Protein AF-R7VH57-F1 (afdb_monomer)

pLDDT: mean 89.69, std 6.31, range [60.19, 97.0]

Foldseek 3Di:
DWKADPVLFIAFADPDDDDDPPWFFDADDDDCRVVVNVCRVVVRVVVSVVVRVVVRVVVRCCTHPVVRVCSVPDDQWAADPLQAIWGFGWPTGWDDDDVDIHTHTQLAGDHHVGRDGDPDDFDDDDDDDPDDDPDDDDDTCNNVVRRVVRCVVVVVPDDDDDD

Structure (mmCIF, N/CA/C/O backbone):
data_AF-R7VH57-F1
#
_entry.id   AF-R7VH57-F1
#
loop_
_atom_site.group_PDB
_atom_site.id
_atom_site.type_symbol
_atom_site.label_atom_id
_atom_site.label_alt_id
_atom_site.label_comp_id
_atom_site.label_asym_id
_atom_site.label_entity_id
_atom_site.label_seq_id
_atom_site.pdbx_PDB_ins_code
_atom_site.Cartn_x
_atom_site.Cartn_y
_atom_site.Cartn_z
_atom_site.occupancy
_atom_site.B_iso_or_equiv
_atom_site.auth_seq_id
_atom_site.auth_comp_id
_atom_site.auth_asym_id
_atom_site.auth_atom_id
_atom_site.pdbx_PDB_model_num
ATOM 1 N N . GLY A 1 1 ? -5.227 5.529 8.042 1.00 82.25 1 GLY A N 1
ATOM 2 C CA . GLY A 1 1 ? -4.887 5.935 6.671 1.00 82.25 1 GLY A CA 1
ATOM 3 C C . GLY A 1 1 ? -3.899 4.963 6.070 1.00 82.25 1 GLY A C 1
ATOM 4 O O . GLY A 1 1 ? -3.308 4.185 6.815 1.00 82.25 1 GLY A O 1
ATOM 5 N N . ILE A 1 2 ? -3.761 5.018 4.747 1.00 87.50 2 ILE A N 1
ATOM 6 C CA . ILE A 1 2 ? -2.702 4.343 3.990 1.00 87.50 2 ILE A CA 1
ATOM 7 C C . ILE A 1 2 ? -1.736 5.426 3.499 1.00 87.50 2 ILE A C 1
ATOM 9 O O . ILE A 1 2 ? -2.198 6.503 3.128 1.00 87.50 2 ILE A O 1
ATOM 13 N N . ASP A 1 3 ? -0.435 5.159 3.520 1.00 89.19 3 ASP A N 1
ATOM 14 C CA . ASP A 1 3 ? 0.602 6.115 3.117 1.00 89.19 3 ASP A CA 1
ATOM 15 C C . ASP A 1 3 ? 1.681 5.442 2.246 1.00 89.19 3 ASP A C 1
ATOM 17 O O . ASP A 1 3 ? 1.766 4.212 2.170 1.00 89.19 3 ASP A O 1
ATOM 21 N N . SER A 1 4 ? 2.485 6.256 1.562 1.00 87.88 4 SER A N 1
ATOM 22 C CA . SER A 1 4 ? 3.548 5.852 0.638 1.00 87.88 4 SER A CA 1
ATOM 23 C C . SER A 1 4 ? 4.911 6.376 1.116 1.00 87.88 4 SER A C 1
ATOM 25 O O . SER A 1 4 ? 5.401 7.391 0.611 1.00 87.88 4 SER A O 1
ATOM 27 N N . PRO A 1 5 ? 5.555 5.709 2.091 1.00 82.88 5 PRO A N 1
ATOM 28 C CA . PRO A 1 5 ? 6.864 6.118 2.591 1.00 82.88 5 PRO A CA 1
ATOM 29 C C . PRO A 1 5 ? 7.983 5.876 1.566 1.00 82.88 5 PRO A C 1
ATOM 31 O O . PRO A 1 5 ? 7.861 5.064 0.650 1.00 82.88 5 PRO A O 1
ATOM 34 N N . ALA A 1 6 ? 9.149 6.487 1.802 1.00 79.94 6 ALA A N 1
ATOM 35 C CA . ALA A 1 6 ? 10.337 6.360 0.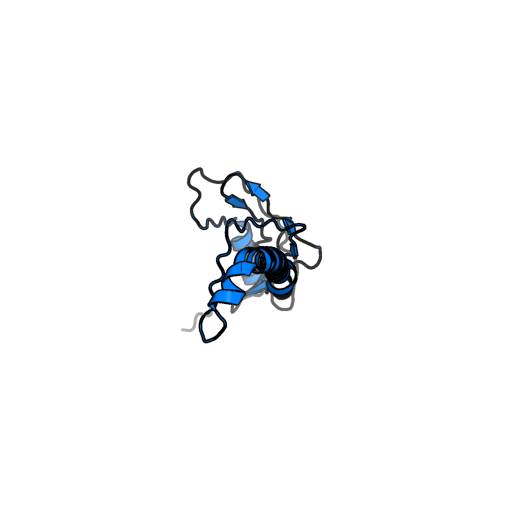945 1.00 79.94 6 ALA A CA 1
ATOM 36 C C . ALA A 1 6 ? 10.835 4.913 0.731 1.00 79.94 6 ALA A C 1
ATOM 38 O O . ALA A 1 6 ? 11.574 4.654 -0.217 1.00 79.94 6 ALA A O 1
ATOM 39 N N . SER A 1 7 ? 10.425 3.964 1.583 1.00 78.38 7 SER A N 1
ATOM 40 C CA . SER A 1 7 ? 10.737 2.537 1.413 1.00 78.38 7 SER A CA 1
ATOM 41 C C . SER A 1 7 ? 10.124 1.925 0.145 1.00 78.38 7 SER A C 1
ATOM 43 O O . SER A 1 7 ? 10.595 0.892 -0.320 1.00 78.38 7 SER A O 1
ATOM 45 N N . GLY A 1 8 ? 9.082 2.547 -0.420 1.00 82.38 8 GLY A N 1
ATOM 46 C CA . GLY A 1 8 ? 8.336 2.027 -1.564 1.00 82.38 8 GLY A CA 1
ATOM 47 C C . GLY A 1 8 ? 7.223 1.042 -1.204 1.00 82.38 8 GLY A C 1
ATOM 48 O O . GLY A 1 8 ? 6.346 0.805 -2.032 1.00 82.38 8 GLY A O 1
ATOM 49 N N . HIS A 1 9 ? 7.225 0.504 0.017 1.00 89.62 9 HIS A N 1
ATOM 50 C CA . HIS A 1 9 ? 6.159 -0.354 0.525 1.00 89.62 9 HIS A CA 1
ATOM 51 C C . HIS A 1 9 ? 5.049 0.496 1.158 1.00 89.62 9 HIS A C 1
ATOM 53 O O . HIS A 1 9 ? 5.364 1.373 1.968 1.00 89.62 9 HIS A O 1
ATOM 59 N N . PRO A 1 10 ? 3.766 0.244 0.841 1.00 91.69 10 PRO A N 1
ATOM 60 C CA . PRO A 1 10 ? 2.657 0.943 1.478 1.00 91.69 10 PRO A CA 1
ATOM 61 C C . PRO A 1 10 ? 2.650 0.734 2.996 1.00 91.69 10 PRO A C 1
ATOM 63 O O . PRO A 1 10 ? 3.014 -0.332 3.492 1.00 91.69 10 PRO A O 1
ATOM 66 N N . THR A 1 11 ? 2.169 1.720 3.744 1.00 93.44 11 THR A N 1
ATOM 67 C CA . THR A 1 11 ? 1.918 1.586 5.187 1.00 93.44 11 THR A CA 1
ATOM 68 C C . THR A 1 11 ? 0.450 1.809 5.493 1.00 93.44 11 THR A C 1
ATOM 70 O O . THR A 1 11 ? -0.250 2.493 4.754 1.00 93.44 11 THR A O 1
ATOM 73 N N . ILE A 1 12 ? -0.033 1.223 6.588 1.00 94.06 12 ILE A N 1
ATOM 74 C CA . ILE A 1 12 ? -1.401 1.412 7.071 1.00 94.06 12 ILE A CA 1
ATOM 75 C C . ILE A 1 12 ? -1.393 1.595 8.583 1.00 94.06 12 ILE A C 1
ATOM 77 O O . ILE A 1 12 ? -0.627 0.946 9.293 1.00 94.06 12 ILE A O 1
ATOM 81 N N . ALA A 1 13 ? -2.262 2.473 9.072 1.00 94.69 13 ALA A N 1
ATOM 82 C CA . ALA A 1 13 ? -2.513 2.632 10.497 1.00 94.69 13 ALA A CA 1
ATOM 83 C C . ALA A 1 13 ? -3.948 3.104 10.760 1.00 94.69 13 ALA A C 1
ATOM 85 O O . ALA A 1 13 ? -4.513 3.878 9.983 1.00 94.69 13 ALA A O 1
ATOM 86 N N . SER A 1 14 ? -4.519 2.696 11.888 1.00 94.38 14 SER A N 1
ATOM 87 C CA . SER A 1 14 ? -5.725 3.273 12.477 1.00 94.38 14 SER A CA 1
ATOM 88 C C . SER A 1 14 ? -5.384 3.919 13.814 1.00 94.38 14 SER A C 1
ATOM 90 O O . SER A 1 14 ? -4.790 3.280 14.686 1.00 94.38 14 SER A O 1
ATOM 92 N N . SER A 1 15 ? -5.766 5.186 13.973 1.00 90.19 15 SER A N 1
ATOM 93 C CA . SER A 1 15 ? -5.544 5.966 15.194 1.00 90.19 15 SER A CA 1
ATOM 94 C C . SER A 1 15 ? -6.604 5.715 16.264 1.00 90.19 15 SER A C 1
ATOM 96 O O . SER A 1 15 ? -6.349 5.949 17.443 1.00 90.19 15 SER A O 1
ATOM 98 N N . SER A 1 16 ? -7.789 5.243 15.878 1.00 91.56 16 SER A N 1
ATOM 99 C CA . SER A 1 16 ? -8.896 5.024 16.800 1.00 91.56 16 SER A CA 1
ATOM 100 C C . SER A 1 16 ? -9.738 3.813 16.409 1.00 91.56 16 SER A C 1
ATOM 102 O O . SER A 1 16 ? -9.693 3.306 15.286 1.00 91.56 16 SER A O 1
ATOM 104 N N . CYS A 1 17 ? -10.489 3.324 17.389 1.00 93.44 17 CYS A N 1
ATOM 105 C CA . CYS A 1 17 ? -11.549 2.350 17.214 1.00 93.44 17 CYS A CA 1
ATOM 106 C C . CYS A 1 17 ? -12.719 2.768 18.099 1.00 93.44 17 CYS A C 1
ATOM 108 O O . CYS A 1 17 ? -12.528 3.265 19.210 1.00 93.44 17 CYS A O 1
ATOM 110 N N . THR A 1 18 ? -13.934 2.598 17.596 1.00 91.88 18 THR A N 1
ATOM 111 C CA . THR A 1 18 ? -15.157 2.837 18.355 1.00 91.88 18 THR A CA 1
ATOM 112 C C . THR A 1 18 ? -16.115 1.703 18.070 1.00 91.88 18 THR A C 1
ATOM 114 O O . THR A 1 18 ? -16.336 1.349 16.913 1.00 91.88 18 THR A O 1
ATOM 117 N N . ASP A 1 19 ? -16.677 1.136 19.129 1.00 88.88 19 ASP A N 1
ATOM 118 C CA . ASP A 1 19 ? -17.590 0.014 19.047 1.00 88.88 19 ASP A CA 1
ATOM 119 C C . ASP A 1 19 ? -18.877 0.281 19.849 1.00 88.88 19 ASP A C 1
ATOM 121 O O . ASP A 1 19 ? -18.876 0.820 20.966 1.00 88.88 19 ASP A O 1
ATOM 125 N N . ASP A 1 20 ? -20.016 -0.123 19.282 1.00 89.62 20 ASP A N 1
ATOM 126 C CA . ASP A 1 20 ? -21.314 -0.033 19.952 1.00 89.62 20 ASP A CA 1
ATOM 127 C C . ASP A 1 20 ? -21.932 -1.412 20.205 1.00 89.62 20 ASP A C 1
ATOM 129 O O . ASP A 1 20 ? -22.810 -1.896 19.493 1.00 89.62 20 ASP A O 1
ATOM 133 N N . LEU A 1 21 ? -21.480 -2.063 21.278 1.00 88.31 21 LEU A N 1
ATOM 134 C CA . LEU A 1 21 ? -22.169 -3.230 21.825 1.00 88.31 21 LEU A CA 1
ATOM 135 C C . LEU A 1 21 ? -23.420 -2.807 22.603 1.00 88.31 21 LEU A C 1
ATOM 137 O O . LEU A 1 21 ? -23.331 -2.422 23.768 1.00 88.31 21 LEU A O 1
ATOM 141 N N . GLN A 1 22 ? -24.605 -2.935 22.009 1.00 87.88 22 GLN A N 1
ATOM 142 C CA . GLN A 1 22 ? -25.849 -2.478 22.641 1.00 87.88 22 GLN A CA 1
ATOM 143 C C . GLN A 1 22 ? -26.240 -3.305 23.877 1.00 87.88 22 GLN A C 1
ATOM 145 O O . GLN A 1 22 ? -26.367 -2.751 24.975 1.00 87.88 22 GLN A O 1
ATOM 150 N N . LYS A 1 23 ? -26.368 -4.633 23.755 1.00 89.50 23 LYS A N 1
ATOM 151 C CA . LYS A 1 23 ? -26.863 -5.499 24.839 1.00 89.50 23 LYS A CA 1
ATOM 152 C C . LYS A 1 23 ? -26.055 -6.783 24.979 1.00 89.50 23 LYS A C 1
ATOM 154 O O . LYS A 1 23 ? -25.843 -7.498 24.010 1.00 89.50 23 LYS A O 1
ATOM 159 N N . VAL A 1 24 ? -25.709 -7.115 26.221 1.00 91.31 24 VAL A N 1
ATOM 160 C CA . VAL A 1 24 ? -25.174 -8.424 26.615 1.00 91.31 24 VAL A CA 1
ATOM 161 C C . VAL A 1 24 ? -26.191 -9.073 27.546 1.00 91.31 24 VAL A C 1
ATOM 163 O O . VAL A 1 24 ? -26.643 -8.447 28.503 1.00 91.31 24 VAL A O 1
ATOM 166 N N . LYS A 1 25 ? -26.598 -10.308 27.246 1.00 91.38 25 LYS A N 1
ATOM 167 C CA . LYS A 1 25 ? -27.475 -11.109 28.109 1.00 91.38 25 LYS A CA 1
ATOM 168 C C . LYS A 1 25 ? -26.669 -12.281 28.647 1.00 91.38 25 LYS A C 1
ATOM 170 O O . LYS A 1 25 ? -26.127 -13.055 27.868 1.00 91.38 25 LYS A O 1
ATOM 175 N N . VAL A 1 26 ? -26.622 -12.411 29.967 1.00 91.75 26 VAL A N 1
ATOM 176 C CA . VAL A 1 26 ? -25.975 -13.535 30.648 1.00 91.75 26 VAL A CA 1
ATOM 177 C C . VAL A 1 26 ? -27.062 -14.376 31.301 1.00 91.75 26 VAL A C 1
ATOM 179 O O . VAL A 1 26 ? -27.936 -13.841 31.986 1.00 91.75 26 VAL A O 1
ATOM 182 N N . LYS A 1 27 ? -27.021 -15.687 31.066 1.00 91.75 27 LYS A N 1
ATOM 183 C CA . LYS A 1 27 ? -27.933 -16.651 31.676 1.00 91.75 27 LYS A CA 1
ATOM 184 C C . LYS A 1 27 ? -27.109 -17.785 32.264 1.00 91.75 27 LYS A C 1
ATOM 186 O O . LYS A 1 27 ? -26.392 -18.467 31.541 1.00 91.75 27 LYS A O 1
ATOM 191 N N . PHE A 1 28 ? -27.204 -17.958 33.574 1.00 91.81 28 PHE A N 1
ATOM 192 C CA . PHE A 1 28 ? -26.546 -19.044 34.284 1.00 91.81 28 PHE A CA 1
ATOM 193 C C . PHE A 1 28 ? -27.443 -20.282 34.291 1.00 91.81 28 PHE A C 1
ATOM 195 O O . PHE A 1 28 ? -28.672 -20.176 34.377 1.00 91.81 28 PHE A O 1
ATOM 202 N N . HIS A 1 29 ? -26.819 -21.453 34.215 1.00 91.50 29 HIS A N 1
ATOM 203 C CA . HIS A 1 29 ? -27.464 -22.766 34.241 1.00 91.50 29 HIS A CA 1
ATOM 204 C C . HIS A 1 29 ? -26.832 -23.634 35.342 1.00 91.50 29 HIS A C 1
ATOM 206 O O . HIS A 1 29 ? -25.703 -23.372 35.752 1.00 91.50 29 HIS A O 1
ATOM 212 N N . GLY A 1 30 ? -27.562 -24.634 35.851 1.00 90.88 30 GLY A N 1
ATOM 213 C CA . GLY A 1 30 ? -27.101 -25.526 36.928 1.00 90.88 30 GLY A CA 1
ATOM 214 C C . GLY A 1 30 ? -27.649 -25.179 38.320 1.00 90.88 30 GLY A C 1
ATOM 215 O O . GLY A 1 30 ? -28.569 -24.371 38.449 1.00 90.88 30 GLY A O 1
ATOM 216 N N . GLY A 1 31 ? -27.091 -25.804 39.364 1.00 89.38 31 GLY A N 1
ATOM 217 C CA . GLY A 1 31 ? -27.670 -25.844 40.719 1.00 89.38 31 GLY A CA 1
ATOM 218 C C . GLY A 1 31 ? -28.008 -24.476 41.322 1.00 89.38 31 GLY A C 1
ATOM 219 O O . GLY A 1 31 ? -29.174 -24.157 41.531 1.00 89.38 31 GLY A O 1
ATOM 220 N N . ALA A 1 32 ? -27.007 -23.623 41.548 1.00 88.06 32 ALA A N 1
ATOM 221 C CA . ALA A 1 32 ? -27.204 -22.289 42.135 1.00 88.06 32 ALA A CA 1
ATOM 222 C C . ALA A 1 32 ? -27.565 -21.196 41.101 1.00 88.06 32 ALA A C 1
ATOM 224 O O . ALA A 1 32 ? -27.437 -20.002 41.371 1.00 88.06 32 ALA A O 1
ATOM 225 N N . SER A 1 33 ? -28.021 -21.575 39.900 1.00 88.69 33 SER A N 1
ATOM 226 C CA . SER A 1 33 ? -28.313 -20.619 38.819 1.00 88.69 33 SER A CA 1
ATOM 227 C C . SER A 1 33 ? -29.392 -19.595 39.174 1.00 88.69 33 SER A C 1
ATOM 229 O O . SER A 1 33 ? -29.324 -18.465 38.694 1.00 88.69 33 SER A O 1
ATOM 231 N N . TRP A 1 34 ? -30.349 -19.944 40.038 1.00 85.50 34 TRP A N 1
ATOM 232 C CA . TRP A 1 34 ? -31.364 -19.014 40.542 1.00 85.50 34 TRP A CA 1
ATOM 233 C C . TRP A 1 34 ? -30.732 -17.794 41.239 1.00 85.50 34 TRP A C 1
ATOM 235 O O . TRP A 1 34 ? -31.173 -16.669 41.016 1.00 85.50 34 TRP A O 1
ATOM 245 N N . LEU A 1 35 ? -29.653 -18.005 42.004 1.00 86.25 35 LEU A N 1
ATOM 246 C CA . LEU A 1 35 ? -28.943 -16.961 42.741 1.00 86.25 35 LEU A CA 1
ATOM 247 C C . LEU A 1 35 ? -28.034 -16.146 41.817 1.00 86.25 35 LEU A C 1
ATOM 249 O O . LEU A 1 35 ? -28.030 -14.919 41.868 1.00 86.25 35 LEU A O 1
ATOM 253 N N . TYR A 1 36 ? -27.290 -16.800 40.921 1.00 85.25 36 TYR A N 1
ATOM 254 C CA . TYR A 1 36 ? -26.408 -16.095 39.982 1.00 85.25 36 TYR A CA 1
ATOM 255 C C . TYR A 1 36 ? -27.183 -15.257 38.958 1.00 85.25 36 TYR A C 1
ATOM 257 O O . TYR A 1 36 ? -26.742 -14.170 38.578 1.00 85.25 36 TYR A O 1
ATOM 265 N N . ASN A 1 37 ? -28.368 -15.719 38.542 1.00 89.62 37 ASN A N 1
ATOM 266 C CA . ASN A 1 37 ? -29.245 -14.960 37.654 1.00 89.62 37 ASN A CA 1
ATOM 267 C C . ASN A 1 37 ? -29.801 -13.681 38.313 1.00 89.62 37 ASN A C 1
ATOM 269 O O . ASN A 1 37 ? -30.167 -12.768 37.578 1.00 89.62 37 ASN A O 1
ATOM 273 N N . LEU A 1 38 ? -29.784 -13.557 39.649 1.00 85.56 38 LEU A N 1
ATOM 274 C CA . LEU A 1 38 ? -30.148 -12.322 40.362 1.00 85.56 38 LEU A CA 1
ATOM 275 C C . LEU A 1 38 ? -29.140 -11.182 40.114 1.00 85.56 38 LEU A C 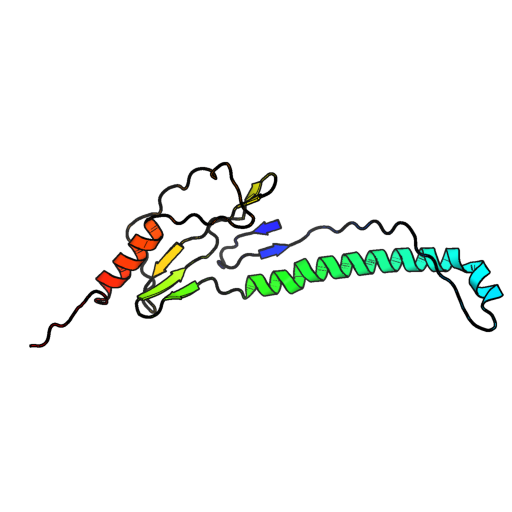1
ATOM 277 O O . LEU A 1 38 ? -29.510 -10.011 40.089 1.00 85.56 38 LEU A O 1
ATOM 281 N N . PHE A 1 39 ? -27.868 -11.521 39.878 1.00 86.81 39 PHE A N 1
ATOM 282 C CA . PHE A 1 39 ? -26.778 -10.561 39.650 1.00 86.81 39 PHE A CA 1
ATOM 283 C C . PHE A 1 39 ? -26.327 -10.487 38.181 1.00 86.81 39 PHE A C 1
ATOM 285 O O . PHE A 1 39 ? -25.315 -9.851 37.866 1.00 86.81 39 PHE A O 1
ATOM 292 N N . ASN A 1 40 ? -27.068 -11.109 37.258 1.00 88.81 40 ASN A N 1
ATOM 293 C CA . ASN A 1 40 ? -26.682 -11.221 35.849 1.00 88.81 40 ASN A CA 1
ATOM 294 C C . ASN A 1 40 ? -26.455 -9.867 35.160 1.00 88.81 40 ASN A C 1
ATOM 296 O O . ASN A 1 40 ? -25.575 -9.771 34.313 1.00 88.81 40 ASN A O 1
ATOM 300 N N . ASN A 1 41 ? -27.183 -8.818 35.542 1.00 88.50 41 ASN A N 1
ATOM 301 C CA . ASN A 1 41 ? -27.047 -7.482 34.968 1.00 88.50 41 ASN A CA 1
ATOM 302 C C . ASN A 1 41 ? -25.680 -6.861 35.283 1.00 88.50 41 ASN A C 1
ATOM 304 O O . ASN A 1 41 ? -25.080 -6.219 34.419 1.00 88.50 41 ASN A O 1
ATOM 308 N N . ASN A 1 42 ? -25.156 -7.086 36.492 1.00 88.31 42 ASN A N 1
ATOM 309 C CA . ASN A 1 42 ? -23.829 -6.605 36.879 1.00 88.31 42 ASN A CA 1
ATOM 310 C C . ASN A 1 42 ? -22.738 -7.353 36.106 1.00 88.31 42 ASN A C 1
ATOM 312 O O . ASN A 1 42 ? -21.825 -6.729 35.560 1.00 88.31 42 ASN A O 1
ATOM 316 N N . VAL A 1 43 ? -22.880 -8.677 35.979 1.00 89.94 43 VAL A N 1
ATOM 317 C CA . VAL A 1 43 ? -21.969 -9.506 35.176 1.00 89.94 43 VAL A CA 1
ATOM 318 C C . VAL A 1 43 ? -22.029 -9.109 33.701 1.00 89.94 43 VAL A C 1
ATOM 320 O O . VAL A 1 43 ? -20.990 -8.919 33.076 1.00 89.94 43 VAL A O 1
ATOM 323 N N . ALA A 1 44 ? -23.225 -8.902 33.151 1.00 92.44 44 ALA A N 1
ATOM 324 C CA . ALA A 1 44 ? -23.432 -8.483 31.771 1.00 92.44 44 ALA A CA 1
ATOM 325 C C . ALA A 1 44 ? -22.793 -7.121 31.474 1.00 92.44 44 ALA A C 1
ATOM 327 O O . ALA A 1 44 ? -22.188 -6.960 30.418 1.00 92.44 44 ALA A O 1
ATOM 328 N N . ARG A 1 45 ? -22.878 -6.154 32.399 1.00 90.88 45 ARG A N 1
ATOM 329 C CA . ARG A 1 45 ? -22.224 -4.843 32.252 1.00 90.88 45 ARG A CA 1
ATOM 330 C C . ARG A 1 45 ? -20.700 -4.966 32.258 1.00 90.88 45 ARG A C 1
ATOM 332 O O . ARG A 1 45 ? -20.045 -4.379 31.403 1.00 90.88 45 ARG A O 1
ATOM 339 N N . SER A 1 46 ? -20.142 -5.754 33.180 1.00 90.44 46 SER A N 1
ATOM 340 C CA . SER A 1 46 ? -18.695 -6.000 33.232 1.00 90.44 46 SER A CA 1
ATOM 341 C C . SER A 1 46 ? -18.197 -6.710 31.968 1.00 90.44 46 SER A C 1
ATOM 343 O O . SER A 1 46 ? -17.219 -6.280 31.359 1.00 90.44 46 SER A O 1
ATOM 345 N N . LEU A 1 47 ? -18.916 -7.746 31.524 1.00 91.00 47 LEU A N 1
ATOM 346 C CA . LEU A 1 47 ? -18.589 -8.495 30.315 1.00 91.00 47 LEU A CA 1
ATOM 347 C C . LEU A 1 47 ? -18.700 -7.617 29.068 1.00 91.00 47 LEU A C 1
ATOM 349 O O . LEU A 1 47 ? -17.819 -7.667 28.222 1.00 91.00 47 LEU A O 1
ATOM 353 N N . LYS A 1 48 ? -19.736 -6.772 28.982 1.00 92.88 48 LYS A N 1
ATOM 354 C CA . LYS A 1 48 ? -19.898 -5.791 27.904 1.00 92.88 48 LYS A CA 1
ATOM 355 C C . LYS A 1 48 ? -18.663 -4.902 27.791 1.00 92.88 48 LYS A C 1
ATOM 357 O O . LYS A 1 48 ? -18.089 -4.854 26.714 1.00 92.88 48 LYS A O 1
ATOM 362 N N . ASN A 1 49 ? -18.222 -4.271 28.879 1.00 89.88 49 ASN A N 1
ATOM 363 C CA . ASN A 1 49 ? -17.048 -3.391 28.851 1.00 89.88 49 ASN A CA 1
ATOM 364 C C . ASN A 1 49 ? -15.778 -4.139 28.419 1.00 89.88 49 ASN A C 1
ATOM 366 O O . ASN A 1 49 ? -15.060 -3.666 27.547 1.00 89.88 49 ASN A O 1
ATOM 370 N N . LYS A 1 50 ? -15.545 -5.349 28.947 1.00 92.44 50 LYS A N 1
ATOM 371 C CA . LYS A 1 50 ? -14.394 -6.167 28.529 1.00 92.44 50 LYS A CA 1
ATOM 372 C C . LYS A 1 50 ? -14.466 -6.592 27.062 1.00 92.44 50 LYS A C 1
ATOM 374 O O . LYS A 1 50 ? -13.438 -6.640 26.397 1.00 92.44 50 LYS A O 1
ATOM 379 N N . LEU A 1 51 ? -15.655 -6.925 26.560 1.00 93.31 51 LEU A N 1
ATOM 380 C CA . LEU A 1 51 ? -15.855 -7.273 25.154 1.00 93.31 51 LEU A CA 1
ATOM 381 C C . LEU A 1 51 ? -15.594 -6.072 24.247 1.00 93.31 51 LEU A C 1
ATOM 383 O O . LEU A 1 51 ? -14.959 -6.259 23.216 1.00 93.31 51 LEU A O 1
ATOM 387 N N . LYS A 1 52 ? -16.013 -4.865 24.647 1.00 91.44 52 LYS A N 1
ATOM 388 C CA . LYS A 1 52 ? -15.703 -3.634 23.909 1.00 91.44 52 LYS A CA 1
ATOM 389 C C . LYS A 1 52 ? -14.197 -3.448 23.736 1.00 91.44 52 LYS A C 1
ATOM 391 O O . LYS A 1 52 ? -13.695 -3.361 22.614 1.00 91.44 52 LYS A O 1
ATOM 396 N N . ASP A 1 53 ? -13.464 -3.516 24.847 1.00 90.56 53 ASP A N 1
ATOM 397 C CA . ASP A 1 53 ? -12.005 -3.388 24.844 1.00 90.56 53 ASP A CA 1
ATOM 398 C C . ASP A 1 53 ? -11.340 -4.474 23.990 1.00 90.56 53 ASP A C 1
ATOM 400 O O . ASP A 1 53 ? -10.423 -4.189 23.221 1.00 90.56 53 ASP A O 1
ATOM 404 N N . LEU A 1 54 ? -11.805 -5.724 24.091 1.00 94.12 54 LEU A N 1
ATOM 405 C CA . LEU A 1 54 ? -11.270 -6.836 23.304 1.00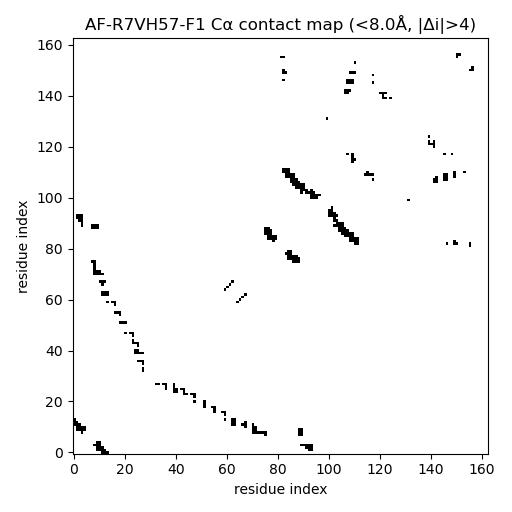 94.12 54 LEU A CA 1
ATOM 406 C C . LEU A 1 54 ? -11.534 -6.673 21.806 1.00 94.12 54 LEU A C 1
ATOM 408 O O . LEU A 1 54 ? -10.633 -6.946 21.014 1.00 94.12 54 LEU A O 1
ATOM 412 N N . LEU A 1 55 ? -12.729 -6.222 21.413 1.00 94.38 55 LEU A N 1
ATOM 413 C CA . LEU A 1 55 ? -13.070 -5.976 20.013 1.00 94.38 55 LEU A CA 1
ATOM 414 C C . LEU A 1 55 ? -12.173 -4.896 19.425 1.00 94.38 55 LEU A C 1
ATOM 416 O O . LEU A 1 55 ? -11.526 -5.135 18.406 1.00 94.38 55 LEU A O 1
ATOM 420 N N . CYS A 1 56 ? -12.068 -3.745 20.090 1.00 94.94 56 CYS A N 1
ATOM 421 C CA . CYS A 1 56 ? -11.222 -2.673 19.588 1.00 94.94 56 CYS A CA 1
ATOM 422 C C . CYS A 1 56 ? -9.741 -3.038 19.606 1.00 94.94 56 CYS A C 1
ATOM 424 O O . CYS A 1 56 ? -9.039 -2.768 18.634 1.00 94.94 56 CYS A O 1
ATOM 426 N N . LYS A 1 57 ? -9.264 -3.728 20.646 1.00 95.56 57 LYS A N 1
ATOM 427 C CA . LYS A 1 57 ? -7.894 -4.245 20.676 1.00 95.56 57 LYS A CA 1
ATOM 428 C C . LYS A 1 57 ? -7.631 -5.206 19.516 1.00 95.56 57 LYS A C 1
ATOM 430 O O . LYS A 1 57 ? -6.587 -5.109 18.881 1.00 95.56 57 LYS A O 1
ATOM 435 N N . SER A 1 58 ? -8.567 -6.107 19.219 1.00 95.94 58 SER A N 1
ATOM 436 C CA . SER A 1 58 ? -8.439 -7.049 18.105 1.00 95.94 58 SER A CA 1
ATOM 437 C C . SER A 1 58 ? -8.471 -6.344 16.749 1.00 95.94 58 SER A C 1
ATOM 439 O O . SER A 1 58 ? -7.677 -6.681 15.876 1.00 95.94 58 SER A O 1
ATOM 441 N N . ALA A 1 59 ? -9.356 -5.361 16.569 1.00 95.94 59 ALA A N 1
ATOM 442 C CA . ALA A 1 59 ? -9.457 -4.589 15.333 1.00 95.94 59 ALA A CA 1
ATOM 443 C C . ALA A 1 59 ? -8.191 -3.758 15.085 1.00 95.94 59 ALA A C 1
ATOM 445 O O . ALA A 1 59 ? -7.614 -3.810 14.001 1.00 95.94 59 ALA A O 1
ATOM 446 N N . LEU A 1 60 ? -7.713 -3.044 16.108 1.00 96.62 60 LEU A N 1
ATOM 447 C CA . LEU A 1 60 ? -6.477 -2.269 16.021 1.00 96.62 60 LEU A CA 1
ATOM 448 C C . LEU A 1 60 ? -5.267 -3.166 15.781 1.00 96.62 60 LEU A C 1
ATOM 450 O O . LEU A 1 60 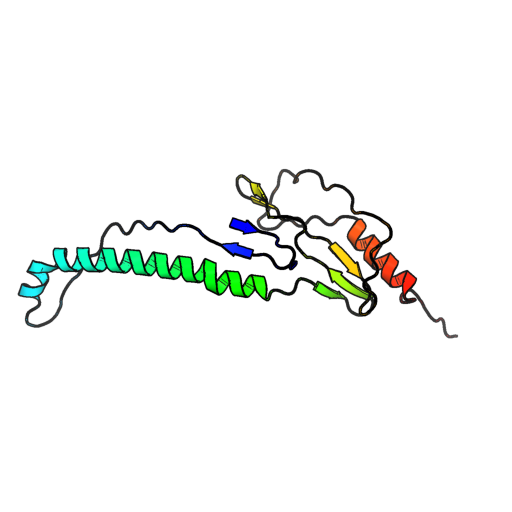? -4.414 -2.798 14.985 1.00 96.62 60 LEU A O 1
ATOM 454 N N . LYS A 1 61 ? -5.209 -4.352 16.395 1.00 97.00 61 LYS A N 1
ATOM 455 C CA . LYS A 1 61 ? -4.157 -5.336 16.124 1.00 97.00 61 LYS A CA 1
ATOM 456 C C . LYS A 1 61 ? -4.170 -5.793 14.663 1.00 97.00 61 LYS A C 1
ATOM 458 O O . LYS A 1 61 ? -3.136 -5.763 14.003 1.00 97.00 61 LYS A O 1
ATOM 463 N N . ALA A 1 62 ? -5.339 -6.154 14.136 1.00 96.94 62 ALA A N 1
ATOM 464 C CA . ALA A 1 62 ? -5.464 -6.597 12.750 1.00 96.94 62 ALA A CA 1
ATOM 465 C C . ALA A 1 62 ? -4.983 -5.527 11.751 1.00 96.94 62 ALA A C 1
ATOM 467 O O . ALA A 1 62 ? -4.349 -5.855 10.752 1.00 96.94 62 ALA A O 1
ATOM 468 N N . VAL A 1 63 ? -5.244 -4.244 12.028 1.00 96.94 63 VAL A N 1
ATOM 469 C CA . VAL A 1 63 ? -4.812 -3.137 11.159 1.00 96.94 63 VAL A CA 1
ATOM 470 C C . VAL A 1 63 ? -3.344 -2.769 11.392 1.00 96.94 63 VAL A C 1
ATOM 472 O O . VAL A 1 63 ? -2.546 -2.775 10.458 1.00 96.94 63 VAL A O 1
ATOM 475 N N . ASN A 1 64 ? -2.984 -2.441 12.630 1.00 96.88 64 ASN A N 1
ATOM 476 C CA . ASN A 1 64 ? -1.701 -1.822 12.967 1.00 96.88 64 ASN A CA 1
ATOM 477 C C . ASN A 1 64 ? -0.557 -2.832 13.099 1.00 96.88 64 ASN A C 1
ATOM 479 O O . ASN A 1 64 ? 0.601 -2.428 13.063 1.00 96.88 64 ASN A O 1
ATOM 483 N N . GLU A 1 65 ? -0.858 -4.124 13.252 1.00 96.38 65 GLU A N 1
ATOM 484 C CA . GLU A 1 65 ? 0.149 -5.186 13.297 1.00 96.38 65 GLU A CA 1
ATOM 485 C C . GLU A 1 65 ? 0.051 -6.074 12.057 1.00 96.38 65 GLU A C 1
ATOM 487 O O . GLU A 1 65 ? 0.973 -6.089 11.243 1.00 96.38 65 GLU A O 1
ATOM 492 N N . ASP A 1 66 ? -1.059 -6.793 11.880 1.00 96.75 66 ASP A N 1
ATOM 493 C CA . ASP A 1 66 ? -1.135 -7.849 10.864 1.00 96.75 66 ASP A CA 1
ATOM 494 C C . ASP A 1 66 ? -1.124 -7.274 9.439 1.00 96.75 66 ASP A C 1
ATOM 496 O O . ASP A 1 66 ? -0.282 -7.656 8.619 1.00 96.75 66 ASP A O 1
ATOM 500 N N . ALA A 1 67 ? -2.012 -6.319 9.142 1.00 95.69 67 ALA A N 1
ATOM 501 C CA . ALA A 1 67 ? -2.071 -5.669 7.835 1.00 95.69 67 ALA A CA 1
ATOM 502 C C . ALA A 1 67 ? -0.827 -4.809 7.570 1.00 95.69 67 ALA A C 1
ATOM 504 O O . ALA A 1 67 ? -0.242 -4.905 6.490 1.00 95.69 67 ALA A O 1
ATOM 505 N N . ALA A 1 68 ? -0.370 -4.036 8.560 1.00 95.06 68 ALA A N 1
ATOM 506 C CA . ALA A 1 68 ? 0.860 -3.251 8.454 1.00 95.06 68 ALA A CA 1
ATOM 507 C C . ALA A 1 68 ? 2.078 -4.123 8.117 1.00 95.06 68 ALA A C 1
ATOM 509 O O . ALA A 1 68 ? 2.835 -3.802 7.201 1.00 95.06 68 ALA A O 1
ATOM 510 N N . LYS A 1 69 ? 2.232 -5.275 8.782 1.00 95.69 69 LYS A N 1
ATOM 511 C CA . LYS A 1 69 ? 3.306 -6.229 8.489 1.00 95.69 69 LYS A CA 1
ATOM 512 C C . LYS A 1 69 ? 3.192 -6.800 7.080 1.00 95.69 69 LYS A C 1
ATOM 514 O O . LYS A 1 69 ? 4.205 -6.932 6.401 1.00 95.69 69 LYS A O 1
ATOM 519 N N . LYS A 1 70 ? 1.979 -7.138 6.634 1.00 94.75 70 LYS A N 1
ATOM 520 C CA . LYS A 1 70 ? 1.753 -7.666 5.281 1.00 94.75 70 LYS A CA 1
ATOM 521 C C . LYS A 1 70 ? 2.121 -6.657 4.202 1.00 94.75 70 LYS A C 1
ATOM 523 O O . LYS A 1 70 ? 2.809 -7.040 3.261 1.00 94.75 70 LYS A O 1
ATOM 528 N N . LEU A 1 71 ? 1.718 -5.396 4.356 1.00 92.31 71 LEU A N 1
ATOM 529 C CA . LEU A 1 71 ? 2.065 -4.336 3.408 1.00 92.31 71 LEU A CA 1
ATOM 530 C C . LEU A 1 71 ? 3.571 -4.045 3.398 1.00 92.31 71 LEU A C 1
ATOM 532 O O . LEU A 1 71 ? 4.148 -3.894 2.324 1.00 92.31 71 LEU A O 1
ATOM 536 N N . ALA A 1 72 ? 4.226 -4.080 4.563 1.00 91.44 72 ALA A N 1
ATOM 537 C CA . ALA A 1 72 ? 5.673 -3.890 4.675 1.00 91.44 72 ALA A CA 1
ATOM 538 C C . ALA A 1 72 ? 6.498 -4.987 3.974 1.00 91.44 72 ALA A C 1
ATOM 540 O O . ALA A 1 72 ? 7.626 -4.734 3.566 1.00 91.44 72 ALA A O 1
ATOM 541 N N . THR A 1 73 ? 5.956 -6.202 3.840 1.00 92.00 73 THR A N 1
ATOM 542 C CA . THR A 1 73 ? 6.610 -7.322 3.137 1.00 92.00 73 THR A CA 1
ATOM 543 C C . THR A 1 73 ? 6.055 -7.572 1.740 1.00 92.00 73 THR A C 1
ATOM 545 O O . THR A 1 73 ? 6.446 -8.542 1.096 1.00 92.00 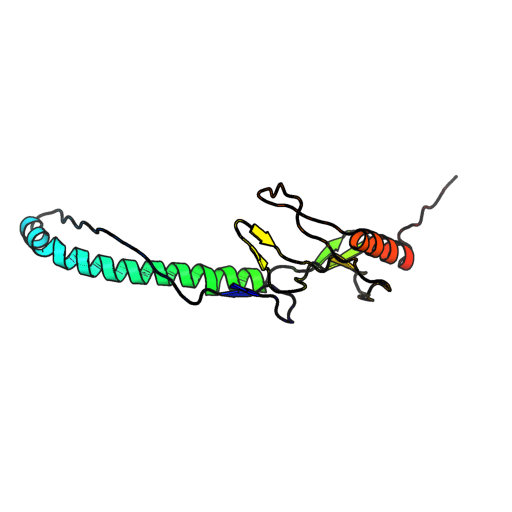73 THR A O 1
ATOM 548 N N . MET A 1 74 ? 5.085 -6.774 1.295 1.00 90.75 74 MET A N 1
ATOM 549 C CA . MET A 1 74 ? 4.477 -6.949 -0.016 1.00 90.75 74 MET A CA 1
ATOM 550 C C . MET A 1 74 ? 5.544 -6.714 -1.077 1.00 90.75 74 MET A C 1
ATOM 552 O O . MET A 1 74 ? 6.268 -5.722 -1.004 1.00 90.75 74 MET A O 1
ATOM 556 N N . GLU A 1 75 ? 5.643 -7.601 -2.064 1.00 92.06 75 GLU A N 1
ATOM 557 C CA . GLU A 1 75 ? 6.472 -7.316 -3.230 1.00 92.06 75 GLU A CA 1
ATOM 558 C C . GLU A 1 75 ? 5.973 -6.012 -3.865 1.00 92.06 75 GLU A C 1
ATOM 560 O O . GLU A 1 75 ? 4.777 -5.718 -3.859 1.00 92.06 75 GLU A O 1
ATOM 565 N N . VAL A 1 76 ? 6.898 -5.187 -4.341 1.00 92.69 76 VAL A N 1
ATOM 566 C CA . VAL A 1 76 ? 6.599 -3.930 -5.055 1.00 92.69 76 VAL A CA 1
ATOM 567 C C . VAL A 1 76 ? 7.234 -3.909 -6.443 1.00 92.69 76 VAL A C 1
ATOM 569 O O . VAL A 1 76 ? 7.194 -2.911 -7.161 1.00 92.69 76 VAL A O 1
ATOM 572 N N . THR A 1 77 ? 7.809 -5.054 -6.805 1.00 93.00 77 THR A N 1
ATOM 573 C CA . THR A 1 77 ? 8.453 -5.322 -8.072 1.00 93.00 77 THR A CA 1
ATOM 574 C C . THR A 1 77 ? 8.058 -6.729 -8.507 1.00 93.00 77 THR A C 1
ATOM 576 O O . THR A 1 77 ? 8.307 -7.672 -7.762 1.00 93.00 77 THR A O 1
ATOM 579 N N . VAL A 1 78 ? 7.471 -6.889 -9.694 1.00 93.19 78 VAL A N 1
ATOM 580 C CA . VAL A 1 78 ? 7.103 -8.206 -10.248 1.00 93.19 78 VAL A CA 1
ATOM 581 C C . VAL A 1 78 ? 8.035 -8.556 -11.409 1.00 93.19 78 VAL A C 1
ATOM 583 O O . VAL A 1 78 ? 8.174 -7.747 -12.327 1.00 93.19 78 VAL A O 1
ATOM 586 N N . PRO A 1 79 ? 8.663 -9.745 -11.428 1.00 93.56 79 PRO A N 1
ATOM 587 C CA . PRO A 1 79 ? 9.478 -10.171 -12.559 1.00 93.56 79 PRO A CA 1
ATOM 588 C C . PRO A 1 79 ? 8.618 -10.448 -13.803 1.00 93.56 79 PRO A C 1
ATOM 590 O O . PRO A 1 79 ? 7.616 -11.160 -13.750 1.00 93.56 79 PRO A O 1
ATOM 593 N N . ILE A 1 80 ? 9.060 -9.939 -14.950 1.00 92.19 80 ILE A N 1
ATOM 594 C CA . ILE A 1 80 ? 8.536 -10.224 -16.286 1.00 92.19 80 ILE A CA 1
ATOM 595 C C . ILE A 1 80 ? 9.548 -11.114 -17.009 1.00 92.19 80 ILE A C 1
ATOM 597 O O . ILE A 1 80 ? 10.638 -10.683 -17.398 1.00 92.19 80 ILE A O 1
ATOM 601 N N . LYS A 1 81 ? 9.177 -12.383 -17.202 1.00 89.62 81 LYS A N 1
ATOM 602 C CA . LYS A 1 81 ? 10.048 -13.396 -17.808 1.00 89.62 81 LYS A CA 1
ATOM 603 C C . LYS A 1 81 ? 10.578 -12.936 -19.171 1.00 89.62 81 LYS A C 1
ATOM 605 O O . LYS A 1 81 ? 9.802 -12.617 -20.064 1.00 89.62 81 LYS A O 1
ATOM 610 N N . GLY A 1 82 ? 11.902 -12.974 -19.327 1.00 87.75 82 GLY A N 1
ATOM 611 C CA . GLY A 1 82 ? 12.585 -12.654 -20.585 1.00 87.75 82 GLY A CA 1
ATOM 612 C C . GLY A 1 82 ? 12.744 -11.161 -20.880 1.00 87.75 82 GLY A C 1
ATOM 613 O O . GLY A 1 82 ? 13.290 -10.834 -21.926 1.00 87.75 82 GLY A O 1
ATOM 614 N N . ILE A 1 83 ? 12.296 -10.270 -19.988 1.00 88.19 83 ILE A N 1
ATOM 615 C CA . ILE A 1 83 ? 12.412 -8.816 -20.177 1.00 88.19 83 ILE A CA 1
ATOM 616 C C . ILE A 1 83 ? 13.055 -8.144 -18.967 1.00 88.19 83 ILE A C 1
ATOM 618 O O . ILE A 1 83 ? 13.958 -7.343 -19.136 1.00 88.19 83 ILE A O 1
ATOM 622 N N . GLY A 1 84 ? 12.605 -8.418 -17.746 1.00 92.56 84 GLY A N 1
ATOM 623 C CA . GLY A 1 84 ? 13.085 -7.679 -16.580 1.00 92.56 84 GLY A CA 1
ATOM 624 C C . GLY A 1 84 ? 12.086 -7.707 -15.440 1.00 92.56 84 GLY A C 1
ATOM 625 O O . GLY A 1 84 ? 11.504 -8.750 -15.166 1.00 92.56 84 GLY A O 1
ATOM 626 N N . SER A 1 85 ? 11.861 -6.567 -14.795 1.00 95.38 85 SER A N 1
ATOM 627 C CA . SER A 1 85 ? 10.948 -6.440 -13.662 1.00 95.38 85 SER A CA 1
ATOM 628 C C . SER A 1 85 ? 10.118 -5.159 -13.735 1.00 95.38 85 SER A C 1
ATOM 630 O O . SER A 1 85 ? 10.640 -4.104 -14.080 1.00 95.38 85 SER A O 1
ATOM 632 N N . LEU A 1 86 ? 8.836 -5.248 -13.379 1.00 94.75 86 LEU A N 1
ATOM 633 C CA . LEU A 1 86 ? 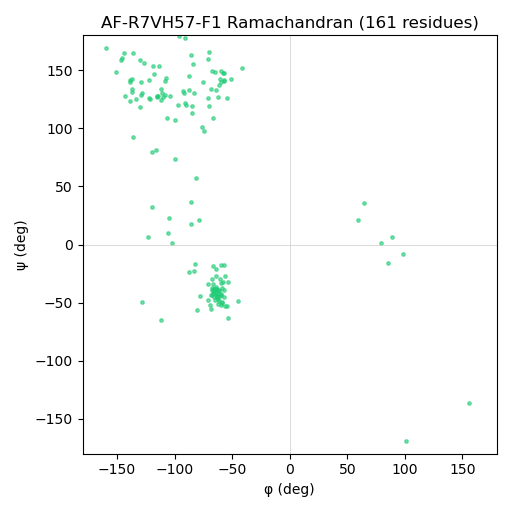7.904 -4.126 -13.257 1.00 94.75 86 LEU A CA 1
ATOM 634 C C . LEU A 1 86 ? 7.930 -3.557 -11.842 1.00 94.75 86 LEU A C 1
ATOM 636 O O . LEU A 1 86 ? 7.564 -4.260 -10.907 1.00 94.75 86 LEU A O 1
ATOM 640 N N . ASP A 1 87 ? 8.284 -2.285 -11.705 1.00 93.94 87 ASP A N 1
ATOM 641 C CA . ASP A 1 87 ? 8.173 -1.493 -10.481 1.00 93.94 87 ASP A CA 1
ATOM 642 C C . ASP A 1 87 ? 6.765 -0.890 -10.365 1.00 93.94 87 ASP A C 1
ATOM 644 O O . ASP A 1 87 ? 6.375 -0.024 -11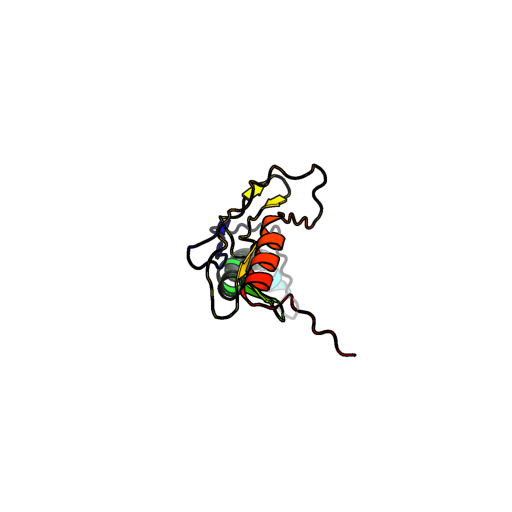.154 1.00 93.94 87 ASP A O 1
ATOM 648 N N . TYR A 1 88 ? 6.003 -1.338 -9.369 1.00 93.44 88 TYR A N 1
ATOM 649 C CA . TYR A 1 88 ? 4.657 -0.845 -9.063 1.00 93.44 88 TYR A CA 1
ATOM 650 C C . TYR A 1 88 ? 4.586 -0.256 -7.655 1.00 93.44 88 TYR A C 1
ATOM 652 O O . TYR A 1 88 ? 3.554 -0.315 -6.994 1.00 93.44 88 TYR A O 1
ATOM 660 N N . ARG A 1 89 ? 5.676 0.342 -7.168 1.00 93.81 89 ARG A N 1
ATOM 661 C CA . ARG A 1 89 ? 5.624 1.130 -5.932 1.00 93.81 89 ARG A CA 1
ATOM 662 C C . ARG A 1 89 ? 4.596 2.253 -6.038 1.00 93.81 89 ARG A C 1
ATOM 664 O O . ARG A 1 89 ? 4.392 2.820 -7.116 1.00 93.81 89 ARG A O 1
ATOM 671 N N . LEU A 1 90 ? 3.984 2.586 -4.902 1.00 92.75 90 LEU A N 1
ATOM 672 C CA . LEU A 1 90 ? 3.132 3.765 -4.801 1.00 92.75 90 LEU A CA 1
ATOM 673 C C . LEU A 1 90 ? 3.956 5.024 -5.088 1.00 92.75 90 LEU A C 1
ATOM 675 O O . LEU A 1 90 ? 5.094 5.157 -4.635 1.00 92.75 90 LEU A O 1
ATOM 679 N N . THR A 1 91 ? 3.381 5.944 -5.855 1.00 90.50 91 THR A N 1
ATOM 680 C CA . THR A 1 91 ? 3.998 7.249 -6.140 1.00 90.50 91 THR A CA 1
ATOM 681 C C . THR A 1 91 ? 3.643 8.294 -5.087 1.00 90.50 91 THR A C 1
ATOM 683 O O . THR A 1 91 ? 4.371 9.267 -4.909 1.00 90.50 91 THR A O 1
ATOM 686 N N . SER A 1 92 ? 2.521 8.097 -4.395 1.00 91.12 92 SER A N 1
ATOM 687 C CA . SER A 1 92 ? 1.994 8.965 -3.343 1.00 91.12 92 SER A CA 1
ATOM 688 C C . SER A 1 92 ? 1.010 8.195 -2.461 1.00 91.12 92 SER A C 1
ATOM 690 O O . SER A 1 92 ? 0.597 7.081 -2.794 1.00 91.12 92 SER A O 1
ATOM 692 N N . ALA A 1 93 ? 0.614 8.789 -1.333 1.00 91.75 93 ALA A N 1
ATOM 693 C CA . ALA A 1 93 ? -0.468 8.251 -0.516 1.00 91.75 93 ALA A CA 1
ATOM 694 C C . ALA A 1 93 ? -1.764 8.112 -1.348 1.00 91.75 93 ALA A C 1
ATOM 696 O O . ALA A 1 93 ? -2.050 9.001 -2.159 1.00 91.75 93 ALA A O 1
ATOM 697 N N . PRO A 1 94 ? -2.550 7.036 -1.157 1.00 91.56 94 PRO A N 1
ATOM 698 C CA . PRO A 1 94 ? -3.840 6.892 -1.821 1.00 91.56 94 PRO A CA 1
ATOM 699 C C . PRO A 1 94 ? -4.818 8.012 -1.454 1.00 91.56 94 PRO A C 1
ATOM 701 O O . PRO A 1 94 ? -4.894 8.441 -0.300 1.00 91.56 94 PRO A O 1
ATOM 704 N N . VAL A 1 95 ? -5.608 8.443 -2.433 1.00 90.25 95 VAL A N 1
ATOM 705 C CA . VAL A 1 95 ? -6.661 9.446 -2.274 1.00 90.25 95 VAL A CA 1
ATOM 706 C C . VAL A 1 95 ? -7.977 8.743 -1.951 1.00 90.25 95 VAL A C 1
ATOM 708 O O . VAL A 1 95 ? -8.376 7.792 -2.621 1.00 90.25 95 VAL A O 1
ATOM 711 N N . PHE A 1 96 ? -8.661 9.214 -0.910 1.00 88.44 96 PHE A N 1
ATOM 712 C CA . PHE A 1 96 ? -9.962 8.697 -0.489 1.00 88.44 96 PHE A CA 1
ATOM 713 C C . PHE A 1 96 ? -11.057 9.626 -1.012 1.00 88.44 96 PHE A C 1
ATOM 715 O O . PHE A 1 96 ? -11.219 10.743 -0.519 1.00 88.44 96 PHE A O 1
ATOM 722 N N . GLY A 1 97 ? -11.786 9.163 -2.023 1.00 86.88 97 GLY A N 1
ATOM 723 C CA . GLY A 1 97 ? -12.927 9.859 -2.603 1.00 86.88 97 GLY A CA 1
ATOM 724 C C . GLY A 1 97 ? -14.259 9.382 -2.026 1.00 86.88 97 GLY A C 1
ATOM 725 O O . GLY A 1 97 ? -14.329 8.473 -1.194 1.00 86.88 97 GLY A O 1
ATOM 726 N N . ASN A 1 98 ? -15.355 9.977 -2.496 1.00 86.50 98 ASN A N 1
ATOM 727 C CA . ASN A 1 98 ? -16.691 9.517 -2.131 1.00 86.50 98 ASN A CA 1
ATOM 728 C C . ASN A 1 98 ? -17.021 8.208 -2.867 1.00 86.50 98 ASN A C 1
ATOM 730 O O . ASN A 1 98 ? -17.424 8.228 -4.027 1.00 86.50 98 ASN A O 1
ATOM 734 N N . GLY A 1 99 ? -16.838 7.074 -2.190 1.00 85.38 99 GLY A N 1
ATOM 735 C CA . GLY A 1 99 ? -17.140 5.745 -2.732 1.00 85.38 99 GLY A CA 1
ATOM 736 C C . GLY A 1 99 ? -15.991 5.072 -3.489 1.00 85.38 99 GLY A C 1
ATOM 737 O O . GLY A 1 99 ? -16.200 4.000 -4.050 1.00 85.38 99 GLY A O 1
ATOM 738 N N . PHE A 1 100 ? -14.786 5.652 -3.485 1.00 86.81 100 PHE A N 1
ATOM 739 C CA . PHE A 1 100 ? -13.606 5.051 -4.109 1.00 86.81 100 PHE A CA 1
ATOM 740 C C . PHE A 1 100 ? -12.313 5.374 -3.352 1.00 86.81 100 PHE A C 1
ATOM 742 O O . PHE A 1 100 ? -12.231 6.341 -2.594 1.00 86.81 100 PHE A O 1
ATOM 749 N N . ILE A 1 101 ? -11.297 4.544 -3.578 1.00 89.81 101 ILE A N 1
ATOM 750 C CA . ILE A 1 101 ? -9.914 4.790 -3.171 1.00 89.81 101 ILE A CA 1
ATOM 751 C C . ILE A 1 101 ? -9.081 4.740 -4.444 1.00 89.81 101 ILE A C 1
ATOM 753 O O . ILE A 1 101 ? -9.147 3.756 -5.180 1.00 89.81 101 ILE A O 1
ATOM 757 N N . GLU A 1 102 ? -8.308 5.787 -4.691 1.00 89.50 102 GLU A N 1
ATOM 758 C CA . GLU A 1 102 ? -7.430 5.892 -5.849 1.00 89.50 102 GLU A CA 1
ATOM 759 C C . GLU A 1 102 ? -5.969 5.845 -5.405 1.00 89.50 102 GLU A C 1
ATOM 761 O O . GLU A 1 102 ? -5.576 6.512 -4.448 1.00 89.50 102 GLU A O 1
ATOM 766 N N . ALA A 1 103 ? -5.155 5.043 -6.087 1.00 90.62 103 ALA A N 1
ATOM 767 C CA . ALA A 1 103 ? -3.740 4.885 -5.786 1.00 90.62 103 ALA A CA 1
ATOM 768 C C . ALA A 1 103 ? -2.915 4.957 -7.073 1.00 90.62 103 ALA A C 1
ATOM 770 O O . ALA A 1 103 ? -3.148 4.194 -8.011 1.00 90.62 103 ALA A O 1
ATOM 771 N N . GLY A 1 104 ? -1.938 5.865 -7.094 1.00 91.38 104 GLY A N 1
ATOM 772 C CA . GLY A 1 104 ? -0.967 5.984 -8.178 1.00 91.38 104 GLY A CA 1
ATOM 773 C C . GLY A 1 104 ? 0.178 4.990 -8.007 1.00 91.38 104 GLY A C 1
ATOM 774 O O . GLY A 1 104 ? 0.784 4.908 -6.936 1.00 91.38 104 GLY A O 1
ATOM 775 N N . PHE A 1 105 ? 0.488 4.256 -9.073 1.00 91.94 105 PHE A N 1
ATOM 776 C CA . PHE A 1 105 ? 1.586 3.293 -9.125 1.00 91.94 105 PHE A CA 1
ATOM 777 C C . PHE A 1 105 ? 2.609 3.711 -10.178 1.00 91.94 105 PHE A C 1
ATOM 779 O O . PHE A 1 105 ? 2.251 4.269 -11.214 1.00 91.94 105 PHE A O 1
ATOM 786 N N . LYS A 1 106 ? 3.887 3.422 -9.923 1.00 92.69 106 LYS A N 1
ATOM 787 C CA . LYS A 1 106 ? 4.993 3.890 -10.765 1.00 92.69 106 LYS A CA 1
ATOM 788 C C . LYS A 1 106 ? 4.963 3.343 -12.198 1.00 92.69 106 LYS A C 1
ATOM 790 O O . LYS A 1 106 ? 5.186 4.104 -13.134 1.00 92.69 106 LYS A O 1
ATOM 795 N N . GLY A 1 107 ? 4.693 2.048 -12.369 1.00 94.06 107 GLY A N 1
ATOM 796 C CA . GLY A 1 107 ? 4.484 1.433 -13.683 1.00 94.06 107 GLY A CA 1
ATOM 797 C C . GLY A 1 107 ? 5.714 1.444 -14.602 1.00 94.06 107 GLY A C 1
ATOM 798 O O . GLY A 1 107 ? 5.567 1.622 -15.806 1.00 94.06 107 GLY A O 1
ATOM 799 N N . GLU A 1 108 ? 6.924 1.283 -14.063 1.00 95.50 108 GLU A N 1
ATOM 800 C CA . GLU A 1 108 ? 8.172 1.324 -14.845 1.00 95.50 108 GLU A CA 1
ATOM 801 C C . GLU A 1 108 ? 8.805 -0.068 -14.927 1.00 95.50 108 GLU A C 1
ATOM 803 O O . GLU A 1 108 ? 9.048 -0.702 -13.900 1.00 95.50 108 GLU A O 1
ATOM 808 N N . VAL A 1 109 ? 9.101 -0.544 -16.138 1.00 95.62 109 VAL A N 1
ATOM 809 C CA . VAL A 1 109 ? 9.859 -1.786 -16.339 1.00 95.62 109 VAL A CA 1
ATOM 810 C C . VAL A 1 109 ? 11.345 -1.483 -16.480 1.00 95.62 109 VAL A C 1
ATOM 812 O O . VAL A 1 109 ? 11.738 -0.609 -17.248 1.00 95.62 109 VAL A O 1
ATOM 815 N N . PHE A 1 110 ? 12.172 -2.230 -15.751 1.00 94.62 110 PHE A N 1
ATOM 816 C CA . PHE A 1 110 ? 13.632 -2.141 -15.787 1.00 94.62 110 PHE A CA 1
ATOM 817 C C . PHE A 1 110 ? 14.264 -3.528 -15.962 1.00 94.62 110 PHE A C 1
ATOM 819 O O . PHE A 1 110 ? 13.639 -4.547 -15.665 1.00 94.62 110 PHE A O 1
ATOM 826 N N . TRP A 1 111 ? 15.507 -3.591 -16.443 1.00 93.75 111 TRP A N 1
ATOM 827 C CA . TRP A 1 111 ? 16.203 -4.861 -16.659 1.00 93.75 111 TRP A CA 1
ATOM 828 C C . TRP A 1 111 ? 16.688 -5.466 -15.337 1.00 93.75 111 TRP A C 1
ATOM 830 O O . TRP A 1 111 ? 17.202 -4.772 -14.456 1.00 93.75 111 TRP A O 1
ATOM 840 N N . THR A 1 112 ? 16.581 -6.787 -15.182 1.00 84.31 112 THR A N 1
ATOM 841 C CA . THR A 1 112 ? 17.093 -7.466 -13.984 1.00 84.31 112 THR A CA 1
ATOM 842 C C . THR A 1 112 ? 18.622 -7.364 -13.940 1.00 84.31 112 THR A C 1
ATOM 844 O O . THR A 1 112 ? 19.320 -7.992 -14.729 1.00 84.31 112 THR A O 1
ATOM 847 N N . GLY A 1 113 ? 19.147 -6.562 -13.009 1.00 80.38 113 GLY A N 1
ATOM 848 C CA . GLY A 1 113 ? 20.583 -6.276 -12.879 1.00 80.38 113 GLY A CA 1
ATOM 849 C C . GLY A 1 113 ? 21.037 -4.950 -13.504 1.00 80.38 113 GLY A C 1
ATOM 850 O O . GLY A 1 113 ? 22.165 -4.538 -13.256 1.00 80.38 113 GLY A O 1
ATOM 851 N N . ASP A 1 114 ? 20.164 -4.251 -14.239 1.00 81.69 114 ASP A N 1
ATOM 852 C CA . ASP A 1 114 ? 20.373 -2.877 -14.720 1.00 81.69 114 ASP A CA 1
ATOM 853 C C . ASP A 1 114 ? 19.089 -2.054 -14.505 1.00 81.69 114 ASP A C 1
ATOM 855 O O . ASP A 1 114 ? 18.186 -2.018 -15.342 1.00 81.69 114 ASP A O 1
ATOM 859 N N . ALA A 1 115 ? 19.012 -1.377 -13.356 1.00 82.50 115 ALA A N 1
ATOM 860 C CA . ALA A 1 115 ? 17.888 -0.516 -12.983 1.00 82.50 115 ALA A CA 1
ATOM 861 C C . ALA A 1 115 ? 18.023 0.919 -13.538 1.00 82.50 115 ALA A C 1
ATOM 863 O O . ALA A 1 115 ? 17.681 1.893 -12.861 1.00 82.50 115 ALA A O 1
ATOM 864 N N . THR A 1 116 ? 18.558 1.067 -14.755 1.00 86.44 116 THR A N 1
ATOM 865 C CA . THR A 1 116 ? 18.580 2.358 -15.454 1.00 86.44 116 THR A CA 1
ATOM 866 C C . THR A 1 116 ? 17.149 2.830 -15.706 1.00 86.44 116 THR A C 1
ATOM 868 O O . THR A 1 116 ? 16.344 2.101 -16.282 1.00 86.44 116 THR A O 1
ATOM 871 N N . LYS A 1 117 ? 16.844 4.065 -15.293 1.00 87.62 117 LYS A N 1
ATOM 872 C CA . LYS A 1 117 ? 15.532 4.683 -15.516 1.00 87.62 117 LYS A CA 1
ATOM 873 C C . LYS A 1 117 ? 15.261 4.898 -17.001 1.00 87.62 117 LYS A C 1
ATOM 875 O O . LYS A 1 117 ? 16.182 5.198 -17.765 1.00 87.62 117 LYS A O 1
ATOM 880 N N . ALA A 1 118 ? 13.994 4.826 -17.386 1.00 91.44 118 ALA A N 1
ATOM 881 C CA . ALA A 1 118 ? 13.580 5.190 -18.731 1.00 91.44 118 ALA A CA 1
ATOM 882 C C . ALA A 1 118 ? 13.922 6.668 -19.037 1.00 91.44 118 ALA A C 1
ATOM 884 O O . ALA A 1 118 ? 13.738 7.532 -18.176 1.00 91.44 118 ALA A O 1
ATOM 885 N N . PRO A 1 119 ? 14.392 7.000 -20.256 1.00 93.69 119 PRO A N 1
ATOM 886 C CA . PRO A 1 119 ? 14.770 8.367 -20.638 1.00 93.69 119 PRO A CA 1
ATOM 887 C C . PRO A 1 119 ? 13.563 9.267 -20.977 1.00 93.69 119 PRO A C 1
ATOM 889 O O . PRO A 1 119 ? 13.702 10.262 -21.683 1.00 93.69 119 PRO A O 1
ATOM 892 N N . PHE A 1 120 ? 12.370 8.909 -20.505 1.00 93.75 120 PHE A N 1
ATOM 893 C CA . PHE A 1 120 ? 11.105 9.606 -20.728 1.00 93.75 120 PHE A CA 1
ATOM 894 C C . PHE A 1 120 ? 10.233 9.512 -19.470 1.00 93.75 120 PHE A C 1
ATOM 896 O O . PHE A 1 120 ? 10.492 8.699 -18.582 1.00 93.75 120 PHE A O 1
ATOM 903 N N . SER A 1 121 ? 9.201 10.351 -19.395 1.00 93.31 121 SER A N 1
ATOM 904 C CA . SER A 1 121 ? 8.332 10.490 -18.219 1.00 93.31 121 SER A CA 1
ATOM 905 C C . SER A 1 121 ? 6.909 10.007 -18.509 1.00 93.31 121 SER A C 1
ATOM 907 O O . SER A 1 121 ? 6.481 10.065 -19.664 1.00 93.31 121 SER A O 1
ATOM 909 N N . PRO A 1 122 ? 6.159 9.557 -17.487 1.00 92.81 122 PRO A N 1
ATOM 910 C CA . PRO A 1 122 ? 4.762 9.183 -17.661 1.00 92.81 122 PRO A CA 1
ATOM 911 C C . PRO A 1 122 ? 3.884 10.404 -17.978 1.00 92.81 122 PRO A C 1
ATOM 913 O O . PRO A 1 122 ? 4.174 11.506 -17.497 1.00 92.81 122 PRO A O 1
ATOM 916 N N . PRO A 1 123 ? 2.797 10.230 -18.752 1.00 90.50 123 PRO A N 1
ATOM 917 C CA . PRO A 1 123 ? 1.805 11.278 -18.938 1.00 90.50 123 PRO A CA 1
ATOM 918 C C . PRO A 1 123 ? 0.995 11.495 -17.653 1.00 90.50 123 PRO A C 1
ATOM 920 O O . PRO A 1 123 ? 0.901 10.615 -16.794 1.00 90.50 123 PRO A O 1
ATOM 923 N N . VAL A 1 124 ? 0.369 12.666 -17.541 1.00 85.62 124 VAL A N 1
ATOM 924 C CA . VAL A 1 124 ? -0.610 12.932 -16.482 1.00 85.62 124 VAL A CA 1
ATOM 925 C C . VAL A 1 124 ? -1.871 12.123 -16.775 1.00 85.62 124 VAL A C 1
ATOM 927 O O . VAL A 1 124 ? -2.435 12.221 -17.864 1.00 85.62 124 VAL A O 1
ATOM 930 N N . VAL A 1 125 ? -2.313 11.332 -15.801 1.00 80.50 125 VAL A N 1
ATOM 931 C CA . VAL A 1 125 ? -3.594 10.624 -15.858 1.00 80.50 125 VAL A CA 1
ATOM 932 C C . VAL A 1 125 ? -4.671 11.587 -15.367 1.00 80.50 125 VAL A C 1
ATOM 934 O O . VAL A 1 125 ? -4.582 12.089 -14.249 1.00 80.50 125 VAL A O 1
ATOM 937 N N . SER A 1 126 ? -5.640 11.903 -16.225 1.00 71.38 126 SER A N 1
ATOM 938 C CA . SER A 1 126 ? -6.811 12.716 -15.878 1.00 71.38 126 SER A CA 1
ATOM 939 C C . SER A 1 126 ? -7.939 11.863 -15.288 1.00 71.38 126 SER A C 1
ATOM 941 O O . SER A 1 126 ? -7.942 10.649 -15.478 1.00 71.38 126 SER A O 1
ATOM 943 N N . ASP A 1 127 ? -8.889 12.532 -14.629 1.00 66.75 127 ASP A N 1
ATOM 944 C CA . ASP A 1 127 ? -9.931 11.975 -13.754 1.00 66.75 127 ASP A CA 1
ATOM 945 C C . ASP A 1 127 ? -10.637 10.679 -14.212 1.00 66.75 127 ASP A C 1
ATOM 947 O O . ASP A 1 127 ? -10.814 10.439 -15.414 1.00 66.75 127 ASP A O 1
ATOM 951 N N . PRO A 1 128 ? -11.126 9.876 -13.240 1.00 60.91 128 PRO A N 1
ATOM 952 C CA . PRO A 1 128 ? -11.850 8.640 -13.496 1.00 60.91 128 PRO A CA 1
ATOM 953 C C . PRO A 1 128 ? -13.016 8.804 -14.486 1.00 60.91 128 PRO A C 1
ATOM 955 O O . PRO A 1 128 ? -13.782 9.767 -14.392 1.00 60.91 128 PRO A O 1
ATOM 958 N N . PRO A 1 129 ? -13.261 7.811 -15.364 1.00 60.19 129 PRO A N 1
ATOM 959 C CA . PRO A 1 129 ? -14.542 7.693 -16.048 1.00 60.19 129 PRO A CA 1
ATOM 960 C C . PRO A 1 129 ? -15.677 7.565 -15.020 1.00 60.19 129 PRO A C 1
ATOM 962 O O . PRO A 1 129 ? -15.500 6.946 -13.971 1.00 60.19 129 PRO A O 1
ATOM 965 N N . GLY A 1 130 ? -16.865 8.089 -15.338 1.00 66.25 130 GLY A N 1
ATOM 966 C CA . GLY A 1 130 ? -18.009 8.119 -14.412 1.00 66.25 130 GLY A CA 1
ATOM 967 C C . GLY A 1 130 ? -18.502 6.750 -13.908 1.00 66.25 130 GLY A C 1
ATOM 968 O O . GLY A 1 130 ? -19.175 6.692 -12.882 1.00 66.25 130 GLY A O 1
ATOM 969 N N . ASP A 1 131 ? -18.133 5.650 -14.572 1.00 73.69 131 ASP A N 1
ATOM 970 C CA . ASP A 1 131 ? -18.530 4.284 -14.212 1.00 73.69 131 ASP A CA 1
ATOM 971 C C . ASP A 1 131 ? -17.430 3.543 -13.431 1.00 73.69 131 ASP A C 1
ATOM 973 O O . ASP A 1 131 ? -16.782 2.623 -13.938 1.00 73.69 131 ASP A O 1
ATOM 977 N N . ILE A 1 132 ? -17.235 3.909 -12.163 1.00 73.69 132 ILE A N 1
ATOM 978 C CA . ILE A 1 132 ? -16.303 3.210 -11.266 1.00 73.69 132 ILE A CA 1
ATOM 979 C C . ILE A 1 132 ? -16.870 1.821 -10.912 1.00 73.69 132 ILE A C 1
ATOM 981 O O . ILE A 1 132 ? -17.954 1.691 -10.338 1.00 73.69 132 ILE A O 1
ATOM 985 N N . LYS A 1 133 ? -16.138 0.754 -11.262 1.00 85.50 133 LYS A N 1
ATOM 986 C CA . LYS A 1 133 ? -16.416 -0.635 -10.833 1.00 85.50 133 LYS A CA 1
ATOM 987 C C . LYS A 1 133 ? -15.674 -0.960 -9.529 1.00 85.50 133 LYS A C 1
ATOM 989 O O . LYS A 1 133 ? -14.886 -0.155 -9.048 1.00 85.50 133 LYS A O 1
ATOM 994 N N . MET A 1 134 ? -15.868 -2.169 -8.982 1.00 88.81 134 MET A N 1
ATOM 995 C CA . MET A 1 134 ? -15.155 -2.623 -7.768 1.00 88.81 134 MET A CA 1
ATOM 996 C C . MET A 1 134 ? -13.625 -2.507 -7.886 1.00 88.81 134 MET A C 1
ATOM 998 O O . MET A 1 134 ? -12.952 -2.269 -6.889 1.00 88.81 134 MET A O 1
ATOM 1002 N N . LEU A 1 135 ? -13.088 -2.676 -9.098 1.00 89.69 135 LEU A N 1
ATOM 1003 C CA . LEU A 1 135 ? -11.687 -2.454 -9.428 1.00 89.69 135 LEU A CA 1
ATOM 1004 C C . LEU A 1 135 ? -11.604 -1.851 -10.831 1.00 89.69 135 LEU A C 1
ATOM 1006 O O . LEU A 1 135 ? -12.163 -2.407 -11.776 1.00 89.69 135 LEU A O 1
ATOM 1010 N N . THR A 1 136 ? -10.894 -0.734 -10.954 1.00 88.38 136 THR A N 1
ATOM 1011 C CA . THR A 1 136 ? -10.590 -0.081 -12.231 1.00 88.38 136 THR A CA 1
ATOM 1012 C C . THR A 1 136 ? -9.088 0.158 -12.280 1.00 88.38 136 THR A C 1
ATOM 1014 O O . THR A 1 136 ? -8.520 0.653 -11.311 1.00 88.38 136 THR A O 1
ATOM 1017 N N . ILE A 1 137 ? -8.441 -0.233 -13.378 1.00 88.56 137 ILE A N 1
ATOM 1018 C CA . ILE A 1 137 ? -6.999 -0.061 -13.572 1.00 88.56 137 ILE A CA 1
ATOM 1019 C C . ILE A 1 137 ? -6.799 0.786 -14.823 1.00 88.56 137 ILE A C 1
ATOM 1021 O O . ILE A 1 137 ? -7.285 0.424 -15.896 1.00 88.56 137 ILE A O 1
ATOM 1025 N N . TRP A 1 138 ? -6.063 1.886 -14.689 1.00 87.12 138 TRP A N 1
ATOM 1026 C CA . TRP A 1 138 ? -5.611 2.691 -15.820 1.00 87.12 138 TRP A CA 1
ATOM 1027 C C . TRP A 1 138 ? -4.139 2.416 -16.075 1.00 87.12 138 TRP A C 1
ATOM 1029 O O . TRP A 1 138 ? -3.314 2.493 -15.166 1.00 87.12 138 TRP A O 1
ATOM 1039 N N . LEU A 1 139 ? -3.821 2.082 -17.320 1.00 90.25 139 LEU A N 1
ATOM 1040 C CA . LEU A 1 139 ? -2.451 1.918 -17.774 1.00 90.25 139 LEU A CA 1
ATOM 1041 C C . LEU A 1 139 ? -2.153 3.001 -18.798 1.00 90.25 139 LEU A C 1
ATOM 1043 O O . LEU A 1 139 ? -2.887 3.167 -19.771 1.00 90.25 139 LEU A O 1
ATOM 1047 N N . THR A 1 140 ? -1.067 3.724 -18.570 1.00 92.44 140 THR A N 1
ATOM 1048 C CA . THR A 1 140 ? -0.526 4.678 -19.531 1.00 92.44 140 THR A CA 1
ATOM 1049 C C . THR A 1 140 ? 0.355 3.951 -20.544 1.00 92.44 140 THR A C 1
ATOM 1051 O O . THR A 1 140 ? 0.921 2.888 -20.269 1.00 92.44 140 THR A O 1
ATOM 1054 N N . ASP A 1 141 ? 0.502 4.546 -21.723 1.00 93.94 141 ASP A N 1
ATOM 1055 C CA . ASP A 1 141 ? 1.445 4.103 -22.755 1.00 93.94 141 ASP A CA 1
ATOM 1056 C C . ASP A 1 141 ? 2.895 4.041 -22.246 1.00 93.94 141 ASP A C 1
ATOM 1058 O O . ASP A 1 141 ? 3.675 3.206 -22.704 1.00 93.94 141 ASP A O 1
ATOM 1062 N N . TYR A 1 142 ? 3.232 4.854 -21.240 1.00 95.38 142 TYR A N 1
ATOM 1063 C CA . TYR A 1 142 ? 4.496 4.816 -20.510 1.00 95.38 142 TYR A CA 1
ATOM 1064 C C . TYR A 1 142 ? 4.913 3.394 -20.124 1.00 95.38 142 TYR A C 1
ATOM 1066 O O . TYR A 1 142 ? 6.037 2.998 -20.423 1.00 95.38 142 TYR A O 1
ATOM 1074 N N . VAL A 1 143 ? 4.011 2.590 -19.547 1.00 94.69 143 VAL A N 1
ATOM 1075 C CA . VAL A 1 143 ? 4.334 1.220 -19.115 1.00 94.69 143 VAL A CA 1
ATOM 1076 C C . VAL A 1 143 ? 4.820 0.387 -20.304 1.00 94.69 143 VAL A C 1
ATOM 1078 O O . VAL A 1 143 ? 5.891 -0.218 -20.251 1.00 94.69 143 VAL A O 1
ATOM 1081 N N . ALA A 1 144 ? 4.076 0.405 -21.413 1.00 94.19 144 ALA A N 1
ATOM 1082 C CA . ALA A 1 144 ? 4.432 -0.331 -22.623 1.00 94.19 144 ALA A CA 1
ATOM 1083 C C . ALA A 1 144 ? 5.735 0.189 -23.252 1.00 94.19 144 ALA A C 1
ATOM 1085 O O . ALA A 1 144 ? 6.573 -0.606 -23.675 1.00 94.19 144 ALA A O 1
ATOM 1086 N N . ASN A 1 145 ? 5.946 1.507 -23.248 1.00 96.12 145 ASN A N 1
ATOM 1087 C CA . ASN A 1 145 ? 7.171 2.125 -23.750 1.00 96.12 145 ASN A CA 1
ATOM 1088 C C . ASN A 1 145 ? 8.403 1.724 -22.924 1.00 96.12 145 ASN A C 1
ATOM 1090 O O . ASN A 1 145 ? 9.471 1.505 -23.491 1.00 96.12 145 ASN A O 1
ATOM 1094 N N . THR A 1 146 ? 8.283 1.572 -21.599 1.00 96.19 146 THR A N 1
ATOM 1095 C CA . THR A 1 146 ? 9.398 1.070 -20.771 1.00 96.19 146 THR A CA 1
ATOM 1096 C C . THR A 1 146 ? 9.727 -0.391 -21.078 1.00 96.19 146 THR A C 1
ATOM 1098 O O . THR A 1 146 ? 10.901 -0.739 -21.200 1.00 96.19 146 THR A O 1
ATOM 1101 N N . VAL A 1 147 ? 8.712 -1.232 -21.306 1.00 94.88 147 VAL A N 1
ATOM 1102 C CA . VAL A 1 147 ? 8.897 -2.631 -21.726 1.00 94.88 147 VAL A CA 1
ATOM 1103 C C . VAL A 1 147 ? 9.657 -2.706 -23.047 1.00 94.88 147 VAL A C 1
ATOM 1105 O O . VAL A 1 147 ? 10.653 -3.423 -23.144 1.00 94.88 147 VAL A O 1
ATOM 1108 N N . THR A 1 148 ? 9.207 -1.973 -24.067 1.00 93.62 148 THR A N 1
ATOM 1109 C CA . THR A 1 148 ? 9.832 -2.003 -25.396 1.00 93.62 148 THR A CA 1
ATOM 1110 C C . THR A 1 148 ? 11.226 -1.388 -25.381 1.00 93.62 148 THR A C 1
ATOM 1112 O O . THR A 1 148 ? 12.128 -1.933 -26.016 1.00 93.62 148 THR A O 1
ATOM 1115 N N . TYR A 1 149 ? 11.440 -0.322 -24.604 1.00 94.38 149 TYR A N 1
ATOM 1116 C CA . TYR A 1 149 ? 12.759 0.269 -24.389 1.00 94.38 149 TYR A CA 1
ATOM 1117 C C . TYR A 1 149 ? 13.744 -0.744 -23.796 1.00 94.38 149 TYR A C 1
ATOM 1119 O O . TYR A 1 149 ? 14.826 -0.937 -24.350 1.00 94.38 149 TYR A O 1
ATOM 1127 N N . VAL A 1 150 ? 13.362 -1.435 -22.716 1.00 94.69 150 VAL A N 1
ATOM 1128 C CA . VAL A 1 150 ? 14.196 -2.468 -22.083 1.00 94.69 150 VAL A CA 1
ATOM 1129 C C . VAL A 1 150 ? 14.448 -3.628 -23.047 1.00 94.69 150 VAL A C 1
ATOM 1131 O O . VAL A 1 150 ? 15.595 -4.033 -23.233 1.00 94.69 150 VAL A O 1
ATOM 1134 N N . ALA A 1 151 ? 13.407 -4.126 -23.716 1.00 93.50 151 ALA A N 1
ATOM 1135 C CA . ALA A 1 151 ? 13.526 -5.240 -24.652 1.00 93.50 151 ALA A CA 1
ATOM 1136 C C . ALA A 1 151 ? 14.451 -4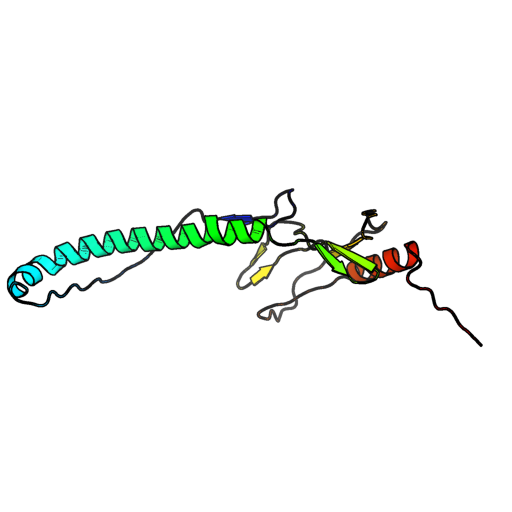.916 -25.840 1.00 93.50 151 ALA A C 1
ATOM 1138 O O . ALA A 1 151 ? 15.236 -5.766 -26.261 1.00 93.50 151 ALA A O 1
ATOM 1139 N N . HIS A 1 152 ? 14.394 -3.688 -26.362 1.00 92.50 152 HIS A N 1
ATOM 1140 C CA . HIS A 1 152 ? 15.283 -3.224 -27.424 1.00 92.50 152 HIS A CA 1
ATOM 1141 C C . HIS A 1 152 ? 16.720 -3.029 -26.922 1.00 92.50 152 HIS A C 1
ATOM 1143 O O . HIS A 1 152 ? 17.658 -3.523 -27.541 1.00 92.50 152 HIS A O 1
ATOM 1149 N N . LYS A 1 153 ? 16.907 -2.346 -25.782 1.00 92.00 153 LYS A N 1
ATOM 1150 C CA . LYS A 1 153 ? 18.231 -2.063 -25.197 1.00 92.00 153 LYS A CA 1
ATOM 1151 C C . LYS A 1 153 ? 19.009 -3.342 -24.865 1.00 92.00 153 LYS A C 1
ATOM 1153 O O . LYS A 1 153 ? 20.231 -3.348 -24.971 1.00 92.00 153 LYS A O 1
ATOM 1158 N N . HIS A 1 154 ? 18.309 -4.406 -24.475 1.00 91.88 154 HIS A N 1
ATOM 1159 C CA . HIS A 1 154 ? 18.898 -5.688 -24.079 1.00 91.88 154 HIS A CA 1
ATOM 1160 C C . HIS A 1 154 ? 18.751 -6.784 -25.140 1.00 91.88 154 HIS A C 1
ATOM 1162 O O . HIS A 1 154 ? 18.828 -7.965 -24.810 1.00 91.88 154 HIS A O 1
ATOM 1168 N N . ASP A 1 155 ? 18.565 -6.410 -26.412 1.00 90.38 155 ASP A N 1
ATOM 1169 C CA . ASP A 1 155 ? 18.633 -7.339 -27.545 1.00 90.38 155 ASP A CA 1
ATOM 1170 C C . ASP A 1 155 ? 17.623 -8.507 -27.500 1.00 90.38 155 ASP A C 1
ATOM 1172 O O . ASP A 1 155 ? 17.803 -9.523 -28.174 1.00 90.38 155 ASP A O 1
ATOM 1176 N N . VAL A 1 156 ? 16.532 -8.358 -26.741 1.00 91.81 156 VAL A N 1
ATOM 1177 C CA . VAL A 1 156 ? 15.462 -9.364 -26.621 1.00 91.81 156 VAL A CA 1
ATOM 1178 C C . VAL A 1 156 ? 14.653 -9.449 -27.916 1.00 91.81 156 VAL A C 1
ATOM 1180 O O . VAL A 1 156 ? 14.194 -10.521 -28.305 1.00 91.81 156 VAL A O 1
ATOM 1183 N N . LEU A 1 157 ? 14.488 -8.322 -28.613 1.00 88.62 157 LEU A N 1
ATOM 1184 C CA . LEU A 1 157 ? 13.724 -8.217 -29.860 1.00 88.62 157 LEU A CA 1
ATOM 1185 C C . LEU A 1 157 ? 14.555 -8.663 -31.077 1.00 88.62 157 LEU A C 1
ATOM 1187 O O . LEU A 1 157 ? 14.748 -7.902 -32.024 1.00 88.62 157 LEU A O 1
ATOM 1191 N N . LYS A 1 158 ? 15.063 -9.899 -31.051 1.00 88.50 158 LYS A N 1
ATOM 1192 C CA . LYS A 1 158 ? 15.809 -10.521 -32.154 1.00 88.50 158 LYS A CA 1
ATOM 1193 C C . LYS A 1 158 ? 15.128 -11.808 -32.595 1.00 88.50 158 LYS A C 1
ATOM 1195 O O . LYS A 1 158 ? 14.649 -12.587 -31.777 1.00 88.50 158 LYS A O 1
ATOM 1200 N N . TYR A 1 159 ? 15.118 -12.046 -33.901 1.00 87.69 159 TYR A N 1
ATOM 1201 C CA . TYR A 1 159 ? 14.627 -13.287 -34.484 1.00 87.69 159 TYR A CA 1
ATOM 1202 C C . TYR A 1 159 ? 15.676 -13.845 -35.444 1.00 87.69 159 TYR A C 1
ATOM 1204 O O . TYR A 1 159 ? 16.169 -13.128 -36.315 1.00 87.69 159 TYR A O 1
ATOM 1212 N N . HIS A 1 160 ? 16.031 -15.117 -35.270 1.00 87.12 160 HIS A N 1
ATOM 1213 C CA . HIS A 1 160 ? 16.977 -15.814 -36.135 1.00 87.12 160 HIS A CA 1
ATOM 1214 C C . HIS A 1 160 ? 16.210 -16.618 -37.185 1.00 87.12 160 HIS A C 1
ATOM 1216 O O . HIS A 1 160 ? 15.436 -17.509 -36.848 1.00 87.12 160 HIS A O 1
ATOM 1222 N N . LEU A 1 161 ? 16.439 -16.304 -38.458 1.00 82.69 161 LEU A N 1
ATOM 1223 C CA . LEU A 1 161 ? 15.928 -17.077 -39.586 1.00 82.69 161 LEU A CA 1
ATOM 1224 C C . LEU A 1 161 ? 16.964 -18.140 -39.961 1.00 82.69 161 LEU A C 1
ATOM 1226 O O . LEU A 1 161 ? 18.105 -17.797 -40.271 1.00 82.69 161 LEU A O 1
ATOM 1230 N N . THR A 1 162 ? 16.572 -19.413 -39.937 1.00 84.38 162 THR A N 1
ATOM 1231 C CA . THR A 1 162 ? 17.371 -20.524 -40.477 1.00 84.38 162 THR A CA 1
ATOM 1232 C C . THR A 1 162 ? 16.736 -21.041 -41.777 1.00 84.38 162 THR A C 1
ATOM 1234 O O . THR A 1 162 ? 15.506 -21.028 -41.847 1.00 84.38 162 THR A O 1
ATOM 1237 N N . PRO A 1 163 ? 17.537 -21.454 -42.783 1.00 72.31 163 PRO A N 1
ATOM 1238 C CA . PRO A 1 163 ? 17.048 -21.977 -44.065 1.00 72.31 163 PRO A CA 1
ATOM 1239 C C . PRO A 1 163 ? 16.156 -23.215 -43.948 1.00 72.31 163 PRO A C 1
ATOM 1241 O O . PRO A 1 163 ? 16.349 -23.990 -42.982 1.00 72.31 163 PRO A O 1
#

Radius of gyration: 26.81 Å; Cα contacts (8 Å, |Δi|>4): 192; chains: 1; bounding box: 52×39×87 Å

Solvent-accessible surface area (backbone atoms only — not comparable to full-atom values): 9969 Å² total; per-residue (Å²): 90,56,39,46,49,95,86,39,36,46,44,44,44,68,96,77,74,86,81,85,82,86,83,61,87,58,80,61,77,68,91,67,19,76,64,54,48,74,49,23,67,62,52,21,52,56,49,45,55,53,49,50,54,49,51,41,52,52,53,47,40,48,39,54,45,55,48,20,52,49,35,61,66,43,80,43,60,48,79,41,90,91,54,23,29,38,34,51,25,48,73,42,51,53,47,81,55,96,92,48,75,49,70,53,56,60,47,44,38,27,34,80,94,46,80,66,75,70,100,69,77,70,76,87,84,75,80,81,70,93,79,79,56,99,76,79,85,89,80,62,69,48,37,58,50,25,46,51,49,38,25,55,76,68,64,55,83,65,84,87,88,76,136

InterPro domains:
  IPR001124 Lipid-binding serum glycoprotein, C-terminal [PF02886] (102-163)
  IPR017942 Lipid-binding serum glycoprotein, N-terminal [PF01273] (4-59)
  IPR017943 Bactericidal permeability-increasing protein, alpha/beta domain superfamily [SSF55394] (6-98)
  IPR017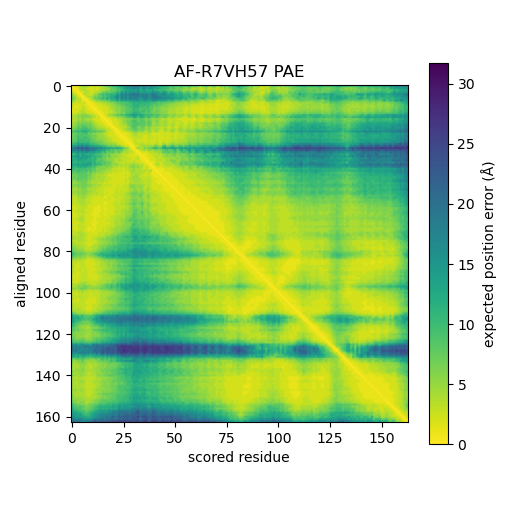943 Bactericidal permeability-increasing protein, alpha/beta domain superfamily [SSF55394] (100-163)
  IPR032942 BPI/LBP/Plunc family [PTHR10504] (4-163)

Mean predicted aligned error: 7.37 Å

Secondary structure (DSSP, 8-state):
-EE--TTSS-EE--S--------------STTHHHHGGGHHHHHHHHHHHHHHHHHHHHHHIIIIIIHHHHHTS-SEEEETTTEEEE--BSSPPEEETTEEE--B--EEEBTTB-PPPSS-PPPPP---S---SS-----HHHHHHHHHHHHHTT-S------

Organism: Capitella teleta (NCBI:txid283909)

Nearest PDB structures (foldseek):
  1bp1-assembly1_A  TM=7.239E-01  e=4.328E-06  Homo sapiens
  4m4d-assembly2_B  TM=8.356E-01  e=5.421E-05  Mus musculus
  4m4d-assembly1_A  TM=7.279E-01  e=1.004E-04  Mus musculus
  1uty-assembly1_B  TM=1.958E-01  e=6.236E+00  Bluetongue virus 8

Sequence (163 aa):
GIDSPASGHPTIASSSCTDDLQKVKVKFHGGASWLYNLFNNNVARSLKNKLKDLLCKSALKAVNEDAAKKLATMEVTVPIKGIGSLDYRLTSAPVFGNGFIEAGFKGEVFWTGDATKAPFSPPVVSDPPGDIKMLTIWLTDYVANTVTYVAHKHDVLKYHLTP